Protein AF-A0A1R1Z1G0-F1 (afdb_monomer)

Foldseek 3Di:
DVVVVVVVVVVVVVVVVVVVVVVVVVVVVVVVVVVVVVVCVVVVVVVVVVVLVVQLVVCCVPPHNVVSNVVSVVVVVVVVVVVVVVVVCVVVVPPD

pLDDT: mean 82.2, std 12.24, range [44.31, 96.38]

Structure (mmCIF, N/CA/C/O backbone):
data_AF-A0A1R1Z1G0-F1
#
_entry.id   AF-A0A1R1Z1G0-F1
#
loop_
_atom_site.group_PDB
_atom_site.id
_atom_site.type_symbol
_atom_site.label_atom_id
_atom_site.label_alt_id
_atom_site.label_comp_id
_atom_site.label_asym_id
_atom_site.label_entity_id
_atom_site.label_seq_id
_atom_site.pdbx_PDB_ins_code
_atom_site.Cartn_x
_atom_site.Cartn_y
_atom_site.Cartn_z
_atom_site.occupancy
_atom_site.B_iso_or_equiv
_atom_site.auth_seq_id
_atom_site.auth_comp_id
_atom_site.auth_asym_id
_atom_site.auth_atom_id
_atom_site.pdbx_PDB_model_num
ATOM 1 N N . MET A 1 1 ? -43.412 7.642 50.602 1.00 55.06 1 MET A N 1
ATOM 2 C CA . MET A 1 1 ? -42.793 8.620 49.681 1.00 55.06 1 MET A CA 1
ATOM 3 C C . MET A 1 1 ? -41.325 8.306 49.363 1.00 55.06 1 MET A C 1
ATOM 5 O O . MET A 1 1 ? -40.960 8.505 48.217 1.00 55.06 1 MET A O 1
ATOM 9 N N . SER A 1 2 ? -40.486 7.789 50.284 1.00 62.41 2 SER A N 1
ATOM 10 C CA . SER A 1 2 ? -39.060 7.526 49.963 1.00 62.41 2 SER A CA 1
ATOM 11 C C . SER A 1 2 ? -38.815 6.325 49.031 1.00 62.41 2 SER A C 1
ATOM 13 O O . SER A 1 2 ? -37.917 6.397 48.206 1.00 62.41 2 SER A O 1
ATOM 15 N N . GLN A 1 3 ? -39.666 5.289 49.057 1.00 62.19 3 GLN A N 1
ATOM 16 C CA . GLN A 1 3 ? -39.510 4.103 48.190 1.00 62.19 3 GLN A CA 1
ATOM 17 C C . GLN A 1 3 ? -39.550 4.414 46.681 1.00 62.19 3 GLN A C 1
ATOM 19 O O . GLN A 1 3 ? -38.812 3.813 45.917 1.00 62.19 3 GLN A O 1
ATOM 24 N N . LEU A 1 4 ? -40.338 5.406 46.248 1.00 61.41 4 LEU A N 1
ATOM 25 C CA . LEU A 1 4 ? -40.416 5.817 44.836 1.00 61.41 4 LEU A CA 1
ATOM 26 C C . LEU A 1 4 ? -39.138 6.528 44.355 1.00 61.41 4 LEU A C 1
ATOM 28 O O . LEU A 1 4 ? -38.795 6.470 43.176 1.00 61.41 4 LEU A O 1
ATOM 32 N N . VAL A 1 5 ? -38.439 7.213 45.265 1.00 64.75 5 VAL A N 1
ATOM 33 C CA . VAL A 1 5 ? -37.174 7.905 44.973 1.00 64.75 5 VAL A CA 1
ATOM 34 C C . VAL A 1 5 ? -36.021 6.901 44.919 1.00 64.75 5 VAL A C 1
ATOM 36 O O . VAL A 1 5 ? -35.162 7.004 44.044 1.00 64.75 5 VAL A O 1
ATOM 39 N N . ASP A 1 6 ? -36.037 5.902 45.803 1.00 67.56 6 ASP A N 1
ATOM 40 C CA . ASP A 1 6 ? -35.054 4.816 45.819 1.00 67.56 6 ASP A CA 1
ATOM 41 C C . ASP A 1 6 ? -35.191 3.903 44.585 1.00 67.56 6 ASP A C 1
ATOM 43 O O . ASP A 1 6 ? -34.188 3.608 43.927 1.00 67.56 6 ASP A O 1
ATOM 47 N N . ASP A 1 7 ? -36.421 3.554 44.191 1.00 67.19 7 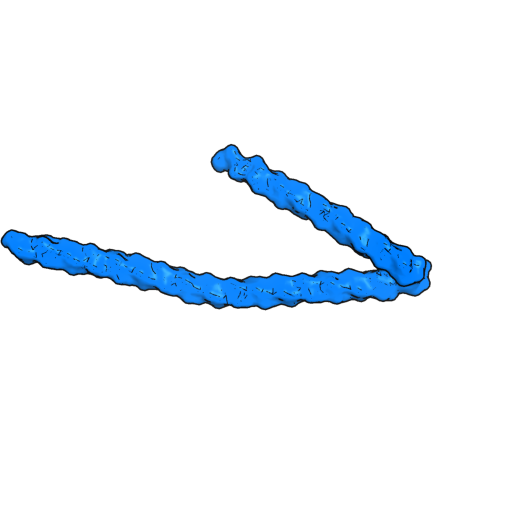ASP A N 1
ATOM 48 C CA . ASP A 1 7 ? -36.685 2.766 42.978 1.00 67.19 7 ASP A CA 1
ATOM 49 C C . ASP A 1 7 ? -36.290 3.520 41.701 1.00 67.19 7 ASP A C 1
ATOM 51 O O . ASP A 1 7 ? -35.659 2.947 40.810 1.00 67.19 7 ASP A O 1
ATOM 55 N N . GLY A 1 8 ? -36.572 4.827 41.619 1.00 69.25 8 GLY A N 1
ATOM 56 C CA . GLY A 1 8 ? -36.148 5.658 40.487 1.00 69.25 8 GLY A CA 1
ATOM 57 C C . GLY A 1 8 ? -34.624 5.739 40.346 1.00 69.25 8 GLY A C 1
ATOM 58 O O . GLY A 1 8 ? -34.088 5.694 39.238 1.00 69.25 8 GLY A O 1
ATOM 59 N N . ARG A 1 9 ? -33.897 5.789 41.467 1.00 72.44 9 ARG A N 1
ATOM 60 C CA . ARG A 1 9 ? -32.427 5.802 41.480 1.00 72.44 9 ARG A CA 1
ATOM 61 C C . ARG A 1 9 ? -31.839 4.451 41.065 1.00 72.44 9 ARG A C 1
ATOM 63 O O . ARG A 1 9 ? -30.848 4.413 40.331 1.00 72.44 9 ARG A O 1
ATOM 70 N N . SER A 1 10 ? -32.464 3.356 41.492 1.00 72.38 10 SER A N 1
ATOM 71 C CA . SER A 1 10 ? -32.110 1.992 41.087 1.00 72.38 10 SER A CA 1
ATOM 72 C C . SER A 1 10 ? -32.319 1.775 39.583 1.00 72.38 10 SER A C 1
ATOM 74 O O . SER A 1 10 ? -31.425 1.285 38.892 1.00 72.38 10 SER A O 1
ATOM 76 N N . PHE A 1 11 ? -33.446 2.253 39.048 1.00 76.44 11 PHE A N 1
ATOM 77 C CA . PHE A 1 11 ? -33.778 2.170 37.625 1.00 76.44 11 PHE A CA 1
ATOM 78 C C . PHE A 1 11 ? -32.774 2.927 36.744 1.00 76.44 11 PHE A C 1
ATOM 80 O O . PHE A 1 11 ? -32.248 2.376 35.780 1.00 76.44 11 PHE A O 1
ATOM 87 N N . ILE A 1 12 ? -32.419 4.160 37.125 1.00 75.62 12 ILE A N 1
ATOM 88 C CA . ILE A 1 12 ? -31.412 4.957 36.402 1.00 75.62 12 ILE A CA 1
ATOM 89 C C . ILE A 1 12 ? -30.049 4.251 36.397 1.00 75.62 12 ILE A C 1
ATOM 91 O O . ILE A 1 12 ? -29.354 4.247 35.382 1.00 75.62 12 ILE A O 1
ATOM 95 N N . THR A 1 13 ? -29.666 3.636 37.516 1.00 78.94 13 THR A N 1
ATOM 96 C CA . THR A 1 13 ? -28.387 2.920 37.620 1.00 78.94 13 THR A CA 1
ATOM 97 C C . THR A 1 13 ? -28.369 1.687 36.708 1.00 78.94 13 THR A C 1
ATOM 99 O O . THR A 1 13 ? -27.387 1.466 36.001 1.00 78.94 13 THR A O 1
ATOM 102 N N . ALA A 1 14 ? -29.477 0.944 36.638 1.00 81.25 14 ALA A N 1
ATOM 103 C CA . ALA A 1 14 ? -29.623 -0.198 35.738 1.00 81.25 14 ALA A CA 1
ATOM 104 C C . ALA A 1 14 ? -29.552 0.204 34.254 1.00 81.25 14 ALA A C 1
ATOM 106 O O . ALA A 1 14 ? -28.895 -0.475 33.466 1.00 81.25 14 ALA A O 1
ATOM 107 N N . GLU A 1 15 ? -30.167 1.324 33.865 1.00 77.81 15 GLU A N 1
ATOM 108 C CA . GLU A 1 15 ? -30.111 1.843 32.492 1.00 77.81 15 GLU A CA 1
ATOM 109 C C . GLU A 1 15 ? -28.675 2.230 32.091 1.00 77.81 15 GLU A C 1
ATOM 111 O O . GLU A 1 15 ? -28.225 1.937 30.979 1.00 77.81 15 GLU A O 1
ATOM 116 N N . ILE A 1 16 ? -27.931 2.851 33.017 1.00 80.44 16 ILE A N 1
ATOM 117 C CA . ILE A 1 16 ? -26.521 3.222 32.831 1.00 80.44 16 ILE A CA 1
ATOM 118 C C . ILE A 1 16 ? -25.653 1.973 32.666 1.00 80.44 16 ILE A C 1
ATOM 120 O O . ILE A 1 16 ? -24.826 1.921 31.752 1.00 80.44 16 ILE A O 1
ATOM 124 N N . ASP A 1 17 ? -25.847 0.954 33.503 1.00 81.44 17 ASP A N 1
ATOM 125 C CA . ASP A 1 17 ? -25.104 -0.304 33.406 1.00 81.44 17 ASP A CA 1
ATOM 126 C C . ASP A 1 17 ? -25.432 -1.066 32.115 1.00 81.44 17 ASP A C 1
ATOM 128 O O . ASP A 1 17 ? -24.533 -1.603 31.463 1.00 81.44 17 ASP A O 1
ATOM 132 N N . LEU A 1 18 ? -26.691 -1.042 31.671 1.00 78.44 18 LEU A N 1
ATOM 133 C CA . LEU A 1 18 ? -27.119 -1.630 30.400 1.00 78.44 18 LEU A CA 1
ATOM 134 C C . LEU A 1 18 ? -26.506 -0.875 29.206 1.00 78.44 18 LEU A C 1
ATOM 136 O O . LEU A 1 18 ? -25.982 -1.493 28.273 1.00 78.44 18 LEU A O 1
ATOM 140 N N . ALA A 1 19 ? -26.500 0.461 29.239 1.00 76.44 19 ALA A N 1
ATOM 141 C CA . ALA A 1 19 ? -25.851 1.292 28.225 1.00 76.44 19 ALA A CA 1
ATOM 142 C C . ALA A 1 19 ? -24.336 1.040 28.168 1.00 76.44 19 ALA A C 1
ATOM 144 O O . ALA A 1 19 ? -23.768 0.893 27.082 1.00 76.44 19 ALA A O 1
ATOM 145 N N . LYS A 1 20 ? -23.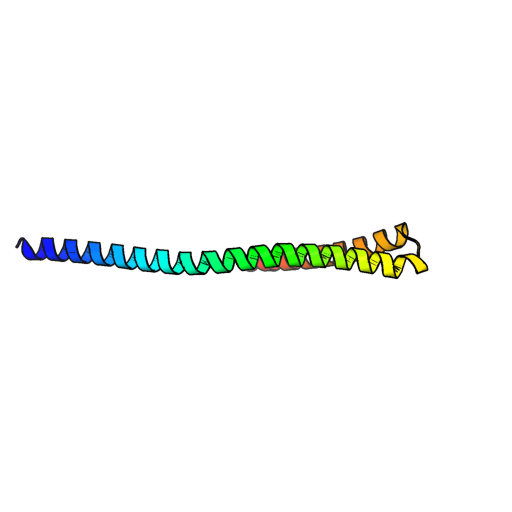689 0.912 29.331 1.00 78.25 20 LYS A N 1
ATOM 146 C CA . LYS A 1 20 ? -22.267 0.586 29.458 1.00 78.25 20 LYS A CA 1
ATOM 147 C C . LYS A 1 20 ? -21.958 -0.806 28.910 1.00 78.25 20 LYS A C 1
ATOM 149 O O . LYS A 1 20 ? -21.035 -0.944 28.114 1.00 78.25 20 LYS A O 1
ATOM 154 N N . ALA A 1 21 ? -22.767 -1.812 29.239 1.00 75.56 21 ALA A N 1
ATOM 155 C CA . ALA A 1 21 ? -22.629 -3.165 28.707 1.00 75.56 21 ALA A CA 1
ATOM 156 C C . ALA A 1 21 ? -22.782 -3.202 27.176 1.00 75.56 21 ALA A C 1
ATOM 158 O O . ALA A 1 21 ? -21.957 -3.802 26.488 1.00 75.56 21 ALA A O 1
ATOM 159 N N . ARG A 1 22 ? -23.776 -2.495 26.616 1.00 74.25 22 ARG A N 1
ATOM 160 C CA . ARG A 1 22 ? -23.945 -2.368 25.155 1.00 74.25 22 ARG A CA 1
ATOM 161 C C . ARG A 1 22 ? -22.773 -1.648 24.489 1.00 74.25 22 ARG A C 1
ATOM 163 O O . ARG A 1 22 ? -22.388 -2.016 23.378 1.00 74.25 22 ARG A O 1
ATOM 170 N N . ALA A 1 23 ? -22.214 -0.628 25.139 1.00 70.88 23 ALA A N 1
ATOM 171 C CA . ALA A 1 23 ? -21.026 0.061 24.649 1.00 70.88 23 ALA A CA 1
ATOM 172 C C . ALA A 1 23 ? -19.806 -0.876 24.643 1.00 70.88 23 ALA A C 1
ATOM 174 O O . ALA A 1 23 ? -19.127 -0.989 23.623 1.00 70.88 23 ALA A O 1
ATOM 175 N N . THR A 1 24 ? -19.564 -1.607 25.733 1.00 70.56 24 THR A N 1
ATOM 176 C CA . THR A 1 24 ? -18.452 -2.561 25.854 1.00 70.56 24 THR A CA 1
ATOM 177 C C . THR A 1 24 ? -18.567 -3.730 24.872 1.00 70.56 24 THR A C 1
ATOM 179 O O . THR A 1 24 ? -17.569 -4.083 24.242 1.00 70.56 24 THR A O 1
ATOM 182 N N . ASP A 1 25 ? -19.765 -4.282 24.664 1.00 68.56 25 ASP A N 1
ATOM 183 C CA . ASP A 1 25 ? -19.992 -5.365 23.697 1.00 68.56 25 ASP A CA 1
ATOM 184 C C . ASP A 1 25 ? -19.718 -4.923 22.249 1.00 68.56 25 ASP A C 1
ATOM 186 O O . ASP A 1 25 ? -19.075 -5.630 21.465 1.00 68.56 25 ASP A O 1
ATOM 190 N N . LYS A 1 26 ? -20.124 -3.695 21.894 1.00 62.88 26 LYS A N 1
ATOM 191 C CA . LYS A 1 26 ? -19.759 -3.097 20.603 1.00 62.88 26 LYS A CA 1
ATOM 192 C C . LYS A 1 26 ? -18.241 -2.963 20.477 1.00 62.88 26 LYS A C 1
ATOM 194 O O . LYS A 1 26 ? -17.684 -3.417 19.479 1.00 62.88 26 LYS A O 1
ATOM 199 N N . ILE A 1 27 ? -17.564 -2.405 21.482 1.00 62.72 27 ILE A N 1
ATOM 200 C CA . ILE A 1 27 ? -16.104 -2.191 21.473 1.00 62.72 27 ILE A CA 1
ATOM 201 C C . ILE A 1 27 ? -15.335 -3.512 21.293 1.00 62.72 27 ILE A C 1
ATOM 203 O O . ILE A 1 27 ? -14.366 -3.556 20.532 1.00 62.72 27 ILE A O 1
ATOM 207 N N . GLY A 1 28 ? -15.782 -4.599 21.931 1.00 64.62 28 GLY A N 1
ATOM 208 C CA . GLY A 1 28 ? -15.169 -5.924 21.790 1.00 64.62 28 GLY A CA 1
ATOM 209 C C . GLY A 1 28 ? -15.162 -6.431 20.343 1.00 64.62 28 GLY A C 1
ATOM 210 O O . GLY A 1 28 ? -14.126 -6.884 19.848 1.00 64.62 28 GLY A O 1
ATOM 211 N N . ARG A 1 29 ? -16.281 -6.272 19.622 1.00 64.06 29 ARG A N 1
ATOM 212 C CA . ARG A 1 29 ? -16.363 -6.603 18.188 1.00 64.06 29 ARG A CA 1
ATOM 213 C C . ARG A 1 29 ? -15.514 -5.680 17.320 1.00 64.06 29 ARG A C 1
ATOM 215 O O . ARG A 1 29 ? -14.822 -6.171 16.429 1.00 64.06 29 ARG A O 1
ATOM 222 N N . PHE A 1 30 ? -15.507 -4.375 17.596 1.00 66.38 30 PHE A N 1
ATOM 223 C CA . PHE A 1 30 ? -14.682 -3.421 16.845 1.00 66.38 30 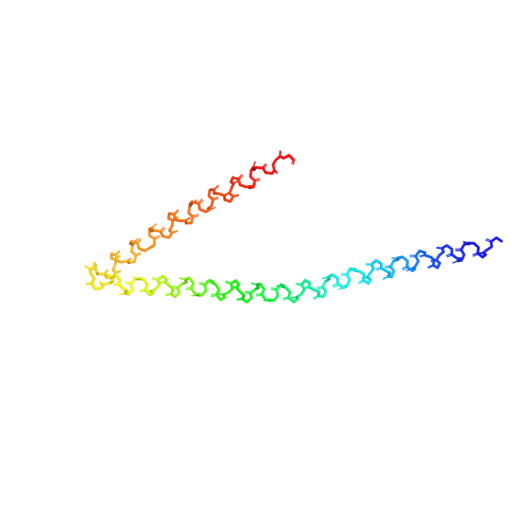PHE A CA 1
ATOM 224 C C . PHE A 1 30 ? -13.184 -3.709 16.976 1.00 66.38 30 PHE A C 1
ATOM 226 O O . PHE A 1 30 ? -12.456 -3.541 16.002 1.00 66.38 30 PHE A O 1
ATOM 233 N N . ARG A 1 31 ? -12.716 -4.197 18.132 1.00 70.75 31 ARG A N 1
ATOM 234 C CA . ARG A 1 31 ? -11.298 -4.528 18.336 1.00 70.75 31 ARG A CA 1
ATOM 235 C C . ARG A 1 31 ? -10.817 -5.638 17.403 1.00 70.75 31 ARG A C 1
ATOM 237 O O . ARG A 1 31 ? -9.759 -5.501 16.798 1.00 70.75 31 ARG A O 1
ATOM 244 N N . SER A 1 32 ? -11.589 -6.717 17.274 1.00 74.62 32 SER A N 1
ATOM 245 C CA . SER A 1 32 ? -11.252 -7.822 16.367 1.00 74.62 32 SER A CA 1
ATOM 246 C C . SER A 1 32 ? -11.263 -7.354 14.909 1.00 74.62 32 SER A C 1
ATOM 248 O O . SER A 1 32 ? -10.283 -7.535 14.189 1.00 74.62 32 SER A O 1
ATOM 250 N N . VAL A 1 33 ? -12.323 -6.644 14.502 1.00 78.88 33 VAL A N 1
ATOM 251 C CA . VAL A 1 33 ? -12.450 -6.095 13.144 1.00 78.88 33 VAL A CA 1
ATOM 252 C C . VAL A 1 33 ? -11.293 -5.150 12.812 1.00 78.88 33 VAL A C 1
ATOM 254 O O . VAL A 1 33 ? -10.724 -5.255 11.732 1.00 78.88 33 VAL A O 1
ATOM 257 N N . ALA A 1 34 ? -10.888 -4.280 13.740 1.00 83.62 34 ALA A N 1
ATOM 258 C CA . ALA A 1 34 ? -9.778 -3.354 13.534 1.00 83.62 34 ALA A CA 1
ATOM 259 C C . ALA A 1 34 ? -8.433 -4.072 13.341 1.00 83.62 34 ALA A C 1
ATOM 261 O O . ALA A 1 34 ? -7.652 -3.675 12.479 1.00 83.62 34 ALA A O 1
ATOM 262 N N . ILE A 1 35 ? -8.168 -5.145 14.097 1.00 86.50 35 ILE A N 1
ATOM 263 C CA . ILE A 1 35 ? -6.935 -5.935 13.953 1.00 86.50 35 ILE A CA 1
ATOM 264 C C . ILE A 1 35 ? -6.910 -6.641 12.596 1.00 86.50 35 ILE A C 1
ATOM 266 O O . ILE A 1 35 ? -5.938 -6.503 11.855 1.00 86.50 35 ILE A O 1
ATOM 270 N N . PHE A 1 36 ? -7.981 -7.358 12.242 1.00 85.75 36 PHE A N 1
A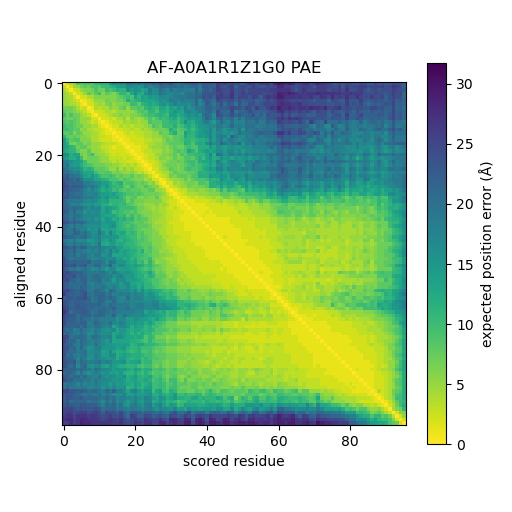TOM 271 C CA . PHE A 1 36 ? -8.059 -8.049 10.953 1.00 85.75 36 PHE A CA 1
ATOM 272 C C . PHE A 1 36 ? -7.992 -7.072 9.777 1.00 85.75 36 PHE A C 1
ATOM 274 O O . PHE A 1 36 ? -7.294 -7.343 8.802 1.00 85.75 36 PHE A O 1
ATOM 281 N N . PHE A 1 37 ? -8.650 -5.916 9.881 1.00 90.62 37 PHE A N 1
ATOM 282 C CA . PHE A 1 37 ? -8.589 -4.876 8.859 1.00 90.62 37 PHE A CA 1
ATOM 283 C C . PHE A 1 37 ? -7.188 -4.268 8.740 1.00 90.62 37 PHE A C 1
ATOM 285 O O . PHE A 1 37 ? -6.702 -4.069 7.631 1.00 90.62 37 PHE A O 1
ATOM 292 N N . GLY A 1 38 ? -6.501 -4.035 9.863 1.00 92.00 38 GLY A N 1
ATOM 293 C CA . GLY A 1 38 ? -5.111 -3.581 9.865 1.00 92.00 38 GLY A CA 1
ATOM 294 C C . GLY A 1 38 ? -4.176 -4.577 9.174 1.00 92.00 38 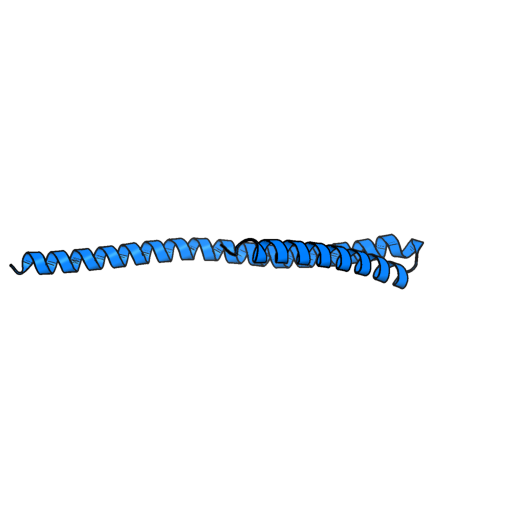GLY A C 1
ATOM 295 O O . GLY A 1 38 ? -3.404 -4.190 8.300 1.00 92.00 38 GLY A O 1
ATOM 296 N N . ILE A 1 39 ? -4.293 -5.868 9.500 1.00 93.94 39 ILE A N 1
ATOM 297 C CA . ILE A 1 39 ? -3.513 -6.936 8.853 1.00 93.94 39 ILE A CA 1
ATOM 298 C C . ILE A 1 39 ? -3.819 -6.992 7.351 1.00 93.94 39 ILE A C 1
ATOM 300 O O . ILE A 1 39 ? -2.895 -7.028 6.541 1.00 93.94 39 ILE A O 1
ATOM 304 N N . ALA A 1 40 ? -5.097 -6.956 6.968 1.00 91.88 40 ALA A N 1
ATOM 305 C CA . ALA A 1 40 ? -5.511 -6.976 5.568 1.00 91.88 40 ALA A CA 1
ATOM 306 C C . ALA A 1 40 ? -4.988 -5.758 4.791 1.00 91.88 40 ALA A C 1
ATOM 308 O O . ALA A 1 40 ? -4.540 -5.912 3.658 1.00 91.88 40 ALA A O 1
ATOM 309 N N . ALA A 1 41 ? -4.991 -4.566 5.394 1.00 93.12 41 ALA A N 1
ATOM 310 C CA . ALA A 1 41 ? -4.458 -3.355 4.777 1.00 93.12 41 ALA A CA 1
ATOM 311 C C . ALA A 1 41 ? -2.946 -3.458 4.533 1.00 93.12 41 ALA A C 1
ATOM 313 O O . ALA A 1 41 ? -2.480 -3.153 3.435 1.00 93.12 41 ALA A O 1
ATOM 314 N N . VAL A 1 42 ? -2.186 -3.938 5.523 1.00 96.38 42 VAL A N 1
ATOM 315 C CA . VAL A 1 42 ? -0.735 -4.140 5.386 1.00 96.38 42 VAL A CA 1
ATOM 316 C C . VAL A 1 42 ? -0.436 -5.195 4.323 1.00 96.38 42 VAL A C 1
ATOM 318 O O . VAL A 1 42 ? 0.336 -4.925 3.407 1.00 96.38 42 VAL A O 1
ATOM 321 N N . LEU A 1 43 ? -1.079 -6.365 4.390 1.00 94.06 43 LEU A N 1
ATOM 322 C CA . LEU A 1 43 ? -0.876 -7.438 3.413 1.00 94.06 43 LEU A CA 1
ATOM 323 C C . LEU A 1 43 ? -1.304 -7.025 2.003 1.00 94.06 43 LEU A C 1
ATOM 325 O O . LEU A 1 43 ? -0.605 -7.335 1.044 1.00 94.06 43 LEU A O 1
ATOM 329 N N . GLY A 1 44 ? -2.416 -6.302 1.871 1.00 93.12 44 GLY A N 1
ATOM 330 C CA . GLY A 1 44 ? -2.884 -5.769 0.595 1.00 93.12 44 GLY A CA 1
ATOM 331 C C . GLY A 1 44 ? -1.892 -4.776 -0.008 1.00 93.12 44 GLY A C 1
ATOM 332 O O . GLY A 1 44 ? -1.573 -4.873 -1.192 1.00 93.12 44 GLY A O 1
ATOM 333 N N . LEU A 1 45 ? -1.338 -3.873 0.809 1.00 92.31 45 LEU A N 1
ATOM 334 C CA . LEU A 1 45 ? -0.295 -2.945 0.372 1.00 92.31 45 LEU A CA 1
ATOM 335 C C . LEU A 1 45 ? 0.985 -3.686 -0.038 1.00 92.31 45 LEU A C 1
ATOM 337 O O . LEU A 1 45 ? 1.541 -3.409 -1.100 1.00 92.31 45 LEU A O 1
ATOM 341 N N . SER A 1 46 ? 1.436 -4.657 0.760 1.00 92.50 46 SER A N 1
ATOM 342 C CA . SER A 1 46 ? 2.601 -5.484 0.431 1.00 92.50 46 SER A CA 1
ATOM 343 C C . SER A 1 46 ? 2.401 -6.273 -0.865 1.00 92.50 46 SER A C 1
ATOM 345 O O . SER A 1 46 ? 3.301 -6.307 -1.703 1.00 92.50 46 SER A O 1
ATOM 347 N N . ALA A 1 47 ? 1.220 -6.863 -1.062 1.00 93.81 47 ALA A N 1
ATOM 348 C CA . ALA A 1 47 ? 0.871 -7.591 -2.276 1.00 93.81 47 ALA A CA 1
ATOM 349 C C . ALA A 1 47 ? 0.841 -6.671 -3.503 1.00 93.81 47 ALA A C 1
ATOM 351 O O . ALA A 1 47 ? 1.357 -7.053 -4.550 1.00 93.81 47 ALA A O 1
ATOM 352 N N . LEU A 1 48 ? 0.310 -5.449 -3.373 1.00 93.06 48 LEU A N 1
ATOM 353 C CA . LEU A 1 48 ? 0.361 -4.452 -4.443 1.00 93.06 48 LEU A CA 1
ATOM 354 C C . LEU A 1 48 ? 1.801 -4.124 -4.834 1.00 93.06 48 LEU A C 1
ATOM 356 O O . LEU A 1 48 ? 2.131 -4.180 -6.014 1.00 93.06 48 LEU A O 1
ATOM 360 N N . ILE A 1 49 ? 2.676 -3.839 -3.867 1.00 93.31 49 ILE A N 1
ATOM 361 C CA . ILE A 1 49 ? 4.089 -3.545 -4.148 1.00 93.31 49 ILE A CA 1
ATOM 362 C C . ILE A 1 49 ? 4.753 -4.735 -4.857 1.00 93.31 49 ILE A C 1
ATOM 364 O O . ILE A 1 49 ? 5.401 -4.549 -5.887 1.00 93.31 49 ILE A O 1
ATOM 368 N N . ALA A 1 50 ? 4.555 -5.957 -4.355 1.00 93.25 50 ALA A N 1
ATOM 369 C CA . ALA A 1 50 ? 5.104 -7.168 -4.965 1.00 93.25 50 ALA A CA 1
ATOM 370 C C . ALA A 1 50 ? 4.584 -7.394 -6.397 1.00 93.25 50 ALA A C 1
ATOM 372 O O . ALA A 1 50 ? 5.359 -7.768 -7.277 1.00 93.25 50 ALA A O 1
ATOM 373 N N . LEU A 1 51 ? 3.302 -7.116 -6.654 1.00 92.44 51 LEU A N 1
ATOM 374 C CA . LEU A 1 51 ? 2.696 -7.193 -7.985 1.00 92.44 51 LEU A CA 1
ATOM 375 C C . LEU A 1 51 ? 3.336 -6.190 -8.955 1.00 92.44 51 LEU A C 1
ATOM 377 O O . LEU A 1 51 ? 3.657 -6.554 -10.085 1.00 92.44 51 LEU A O 1
ATOM 381 N N . LEU A 1 52 ? 3.566 -4.948 -8.515 1.00 92.94 52 LEU A N 1
ATOM 382 C CA . LEU A 1 52 ? 4.236 -3.931 -9.331 1.00 92.94 52 LEU A CA 1
ATOM 383 C C . LEU A 1 52 ? 5.670 -4.336 -9.667 1.00 92.94 52 LEU A C 1
ATOM 385 O O . LEU A 1 52 ? 6.078 -4.228 -10.821 1.00 92.94 52 LEU A O 1
ATOM 389 N N . VAL A 1 53 ? 6.413 -4.851 -8.685 1.00 92.00 53 VAL A N 1
ATOM 390 C CA . VAL A 1 53 ? 7.763 -5.382 -8.911 1.00 92.00 53 VAL A CA 1
ATOM 391 C C . VAL A 1 53 ? 7.716 -6.531 -9.919 1.00 92.00 53 VAL A C 1
ATOM 393 O O . VAL A 1 53 ? 8.434 -6.488 -10.914 1.00 92.00 53 VAL A O 1
ATOM 396 N N . GLY A 1 54 ? 6.829 -7.512 -9.735 1.00 91.81 54 GLY A N 1
ATOM 397 C CA . GLY A 1 54 ? 6.661 -8.626 -10.673 1.00 91.81 54 GLY A CA 1
ATOM 398 C C . GLY A 1 54 ? 6.347 -8.168 -12.101 1.00 91.81 54 GLY A C 1
ATOM 399 O O . GLY A 1 54 ? 6.939 -8.677 -13.052 1.00 91.81 54 GLY A O 1
ATOM 400 N N . LEU A 1 55 ? 5.486 -7.158 -12.258 1.00 89.69 55 LEU A N 1
ATOM 401 C CA . LEU A 1 55 ? 5.146 -6.583 -13.561 1.00 89.69 55 LEU A CA 1
ATOM 402 C C . LEU A 1 55 ? 6.349 -5.896 -14.221 1.00 89.69 55 LEU A C 1
ATOM 404 O O . LEU A 1 55 ? 6.576 -6.073 -15.417 1.00 89.69 55 LEU A O 1
ATOM 408 N N . ILE A 1 56 ? 7.152 -5.162 -13.445 1.00 92.56 56 ILE A N 1
ATOM 409 C CA . ILE A 1 56 ? 8.394 -4.550 -13.933 1.00 92.56 56 ILE A CA 1
ATOM 410 C C . ILE A 1 56 ? 9.355 -5.636 -14.424 1.00 92.56 56 ILE A C 1
ATOM 412 O O . ILE A 1 56 ? 9.872 -5.530 -15.536 1.00 92.56 56 ILE A O 1
ATOM 416 N N . PHE A 1 57 ? 9.567 -6.698 -13.642 1.00 92.94 57 PHE A N 1
ATOM 417 C CA . PHE A 1 57 ? 10.433 -7.813 -14.035 1.00 92.94 57 PHE A CA 1
ATOM 418 C C . PHE A 1 57 ? 9.926 -8.529 -15.292 1.00 92.94 57 PHE A C 1
ATOM 420 O O . PHE A 1 57 ? 10.734 -8.876 -16.148 1.00 92.94 57 PHE A O 1
ATOM 427 N N . ALA A 1 58 ? 8.611 -8.697 -15.446 1.00 90.44 58 ALA A N 1
ATOM 428 C CA . ALA A 1 58 ? 8.020 -9.303 -16.638 1.00 90.44 58 ALA A CA 1
ATOM 429 C C . ALA A 1 58 ? 8.221 -8.451 -17.906 1.00 90.44 58 ALA A C 1
ATOM 431 O O . ALA A 1 58 ? 8.421 -8.999 -18.988 1.00 90.44 58 ALA A O 1
ATOM 432 N N . LEU A 1 59 ? 8.200 -7.118 -17.783 1.00 86.00 59 LEU A N 1
ATOM 433 C CA . LEU A 1 59 ? 8.389 -6.191 -18.909 1.00 86.00 59 LEU A CA 1
ATOM 434 C C . LEU A 1 59 ? 9.860 -5.869 -19.203 1.00 86.00 59 LEU A C 1
ATOM 436 O O . LEU A 1 59 ? 10.199 -5.485 -20.323 1.00 86.00 59 LEU A O 1
ATOM 440 N N . THR A 1 60 ? 10.740 -6.030 -18.213 1.00 91.12 60 THR A N 1
ATOM 441 C CA . THR A 1 60 ? 12.167 -5.688 -18.313 1.00 91.12 60 THR A CA 1
ATOM 442 C C . THR A 1 60 ? 12.868 -6.327 -19.524 1.00 91.12 60 THR A C 1
ATOM 444 O O . THR A 1 60 ? 13.600 -5.602 -20.197 1.00 91.12 60 THR A O 1
ATOM 447 N N . PRO A 1 61 ? 12.643 -7.611 -19.882 1.00 90.50 61 PRO A N 1
ATOM 448 C CA . PRO A 1 61 ? 13.278 -8.225 -21.052 1.00 90.50 61 PRO A CA 1
ATOM 449 C C . PRO A 1 61 ? 12.910 -7.571 -22.390 1.00 90.50 61 PRO A C 1
ATOM 451 O O . PRO A 1 61 ? 13.680 -7.672 -23.338 1.00 90.50 61 PRO A O 1
ATOM 454 N N . ALA A 1 62 ? 11.746 -6.920 -22.483 1.00 90.69 62 ALA A N 1
ATOM 455 C CA . ALA A 1 62 ? 11.244 -6.359 -23.736 1.00 90.69 62 ALA A CA 1
ATOM 456 C C . ALA A 1 62 ? 11.682 -4.906 -23.962 1.00 90.69 62 ALA A C 1
ATOM 458 O O . ALA A 1 62 ? 12.004 -4.526 -25.085 1.00 90.69 62 ALA A O 1
ATOM 459 N N . VAL A 1 63 ? 11.674 -4.083 -22.910 1.00 90.50 63 VAL A N 1
ATOM 460 C CA . VAL A 1 63 ? 11.875 -2.622 -23.025 1.00 90.50 63 VAL A CA 1
ATOM 461 C C . VAL A 1 63 ? 13.034 -2.093 -22.178 1.00 90.50 63 VAL A C 1
ATOM 463 O O . VAL A 1 63 ? 13.360 -0.909 -22.231 1.00 90.50 63 VAL A O 1
ATOM 466 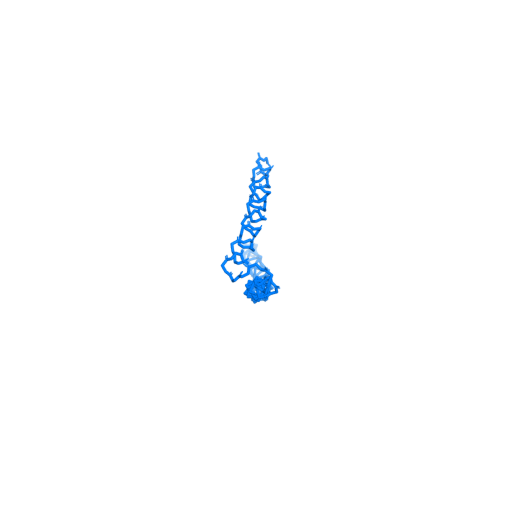N N . GLY A 1 64 ? 13.682 -2.961 -21.402 1.00 91.06 64 GLY A N 1
ATOM 467 C CA . GLY A 1 64 ? 14.701 -2.584 -20.433 1.00 91.06 64 GLY A CA 1
ATOM 468 C C . GLY A 1 64 ? 14.113 -2.104 -19.097 1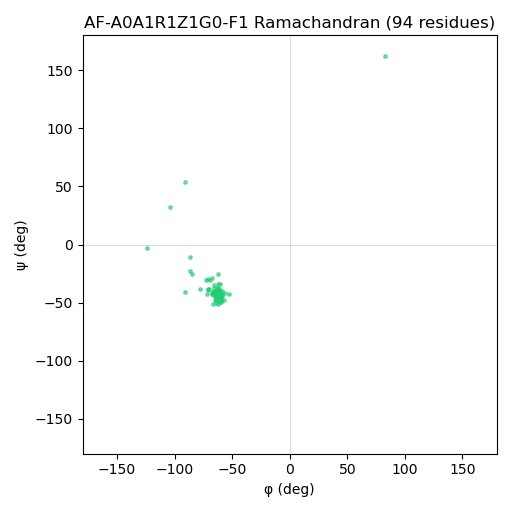.00 91.06 64 GLY A C 1
ATOM 469 O O . GLY A 1 64 ? 12.936 -1.740 -19.005 1.00 91.06 64 GLY A O 1
ATOM 470 N N . PRO A 1 65 ? 14.932 -2.087 -18.032 1.00 87.81 65 PRO A N 1
ATOM 471 C CA . PRO A 1 65 ? 14.456 -1.885 -16.664 1.00 87.81 65 PRO A CA 1
ATOM 472 C C . PRO A 1 65 ? 13.878 -0.483 -16.433 1.00 87.81 65 PRO A C 1
ATOM 474 O O . PRO A 1 65 ? 12.833 -0.347 -15.805 1.00 87.81 65 PRO A O 1
ATOM 477 N N . PHE A 1 66 ? 14.508 0.563 -16.979 1.00 88.56 66 PHE A N 1
ATOM 478 C CA . PHE A 1 66 ? 14.049 1.945 -16.795 1.00 88.56 66 PHE A CA 1
ATOM 479 C C . PHE A 1 66 ? 12.748 2.257 -17.541 1.00 88.56 66 PHE A C 1
ATOM 481 O O . PHE A 1 66 ? 11.898 2.973 -17.020 1.00 88.56 66 PHE A O 1
ATOM 488 N N . ALA A 1 67 ? 12.562 1.721 -18.750 1.00 88.38 67 ALA A N 1
ATOM 489 C CA . ALA A 1 67 ? 11.314 1.923 -19.482 1.00 88.38 67 ALA A CA 1
ATOM 490 C C . ALA A 1 67 ? 10.165 1.134 -18.836 1.00 88.38 67 ALA A C 1
ATOM 492 O O . ALA A 1 67 ? 9.059 1.655 -18.708 1.00 88.38 67 ALA A O 1
ATOM 493 N N . ALA A 1 68 ? 10.435 -0.089 -18.364 1.00 89.50 68 ALA A N 1
ATOM 494 C CA . ALA A 1 68 ? 9.454 -0.910 -17.662 1.00 89.50 68 ALA A CA 1
ATOM 495 C C . ALA A 1 68 ? 8.930 -0.222 -16.391 1.00 89.50 68 ALA A C 1
ATOM 497 O O . ALA A 1 68 ? 7.717 -0.156 -16.189 1.00 89.50 68 ALA A O 1
ATOM 498 N N . THR A 1 69 ? 9.815 0.341 -15.558 1.00 89.94 69 THR A N 1
ATOM 499 C CA . THR A 1 69 ? 9.401 1.065 -14.343 1.00 89.94 69 THR A CA 1
ATOM 500 C C . THR A 1 69 ? 8.547 2.284 -14.674 1.00 89.94 69 THR A C 1
ATOM 502 O O . THR A 1 69 ? 7.510 2.483 -14.045 1.00 89.94 69 THR A O 1
ATOM 505 N N . LEU A 1 70 ? 8.930 3.067 -15.686 1.00 92.06 70 LEU A N 1
ATOM 506 C CA . LEU A 1 70 ? 8.216 4.283 -16.077 1.00 92.06 70 LEU A CA 1
ATOM 507 C C . LEU A 1 70 ? 6.805 3.966 -16.599 1.00 92.06 70 LEU A C 1
ATOM 509 O O . LEU A 1 70 ? 5.842 4.615 -16.193 1.00 92.06 70 LEU A O 1
ATOM 513 N N . ILE A 1 71 ? 6.664 2.919 -17.420 1.00 91.88 71 ILE A N 1
ATOM 514 C CA . ILE A 1 71 ? 5.362 2.457 -17.925 1.00 91.88 71 ILE A CA 1
ATOM 515 C C . ILE A 1 71 ? 4.465 2.004 -16.769 1.00 91.88 71 ILE A C 1
ATOM 517 O O . ILE A 1 71 ? 3.330 2.467 -16.653 1.00 91.88 71 ILE A O 1
ATOM 521 N N . VAL A 1 72 ? 4.968 1.127 -15.896 1.00 92.81 72 VAL A N 1
ATOM 522 C CA . VAL A 1 72 ? 4.174 0.569 -14.791 1.00 92.81 72 VAL A CA 1
ATOM 523 C C . VAL A 1 72 ? 3.739 1.666 -13.821 1.00 92.81 72 VAL A C 1
ATOM 525 O O . VAL A 1 72 ? 2.557 1.758 -13.492 1.00 92.81 72 VAL A O 1
ATOM 528 N N . VAL A 1 73 ? 4.660 2.541 -13.408 1.00 91.94 73 VAL A N 1
ATOM 529 C CA . VAL A 1 73 ? 4.342 3.666 -12.515 1.00 91.94 73 VAL A CA 1
ATOM 530 C C . VAL A 1 73 ? 3.341 4.615 -13.172 1.00 91.94 73 VAL A C 1
ATOM 532 O O . VAL A 1 73 ? 2.374 5.012 -12.525 1.00 91.94 73 VAL A O 1
ATOM 535 N N . GLY A 1 74 ? 3.516 4.931 -14.459 1.00 93.00 74 GLY A N 1
ATOM 536 C CA . GLY A 1 74 ? 2.589 5.781 -15.206 1.00 93.00 74 GLY A CA 1
ATOM 537 C C . GLY A 1 74 ? 1.159 5.236 -15.205 1.00 93.00 74 GLY A C 1
ATOM 538 O O . GLY A 1 74 ? 0.222 5.963 -14.875 1.00 93.00 74 GLY A O 1
ATOM 539 N N . VAL A 1 75 ? 0.985 3.942 -15.489 1.00 93.12 75 VAL A N 1
ATOM 540 C CA . VAL A 1 75 ? -0.333 3.281 -15.463 1.00 93.12 75 VAL A CA 1
ATOM 541 C C . VAL A 1 75 ? -0.952 3.323 -14.063 1.00 93.12 75 VAL A C 1
ATOM 543 O O . VAL A 1 75 ? -2.126 3.667 -13.919 1.00 93.12 75 VAL A O 1
ATOM 546 N N . VAL A 1 76 ? -0.174 3.030 -13.018 1.00 93.50 76 VAL A N 1
ATOM 547 C CA . VAL A 1 76 ? -0.663 3.047 -11.628 1.00 93.50 76 VAL A CA 1
ATOM 548 C C . VAL A 1 76 ? -1.104 4.445 -11.203 1.00 93.50 76 VAL A C 1
ATOM 550 O O . VAL A 1 76 ? -2.156 4.583 -10.582 1.00 93.50 76 VAL A O 1
ATOM 553 N N . VAL A 1 77 ? -0.348 5.486 -11.559 1.00 93.69 77 VAL A N 1
ATOM 554 C CA . VAL A 1 77 ? -0.699 6.881 -11.249 1.00 93.69 77 VAL A CA 1
ATOM 555 C C . VAL A 1 77 ? -2.000 7.289 -11.937 1.00 93.69 77 VAL A C 1
ATOM 557 O O . VAL A 1 77 ? -2.842 7.929 -11.308 1.00 93.69 77 VAL A O 1
ATOM 560 N N . ILE A 1 78 ? -2.208 6.883 -13.192 1.00 95.44 78 ILE A N 1
ATOM 561 C CA . ILE A 1 78 ? -3.465 7.143 -13.909 1.00 95.44 78 ILE A CA 1
ATOM 562 C C . ILE A 1 78 ? -4.641 6.481 -13.179 1.00 95.44 78 ILE A C 1
ATOM 564 O O . ILE A 1 78 ? -5.644 7.142 -1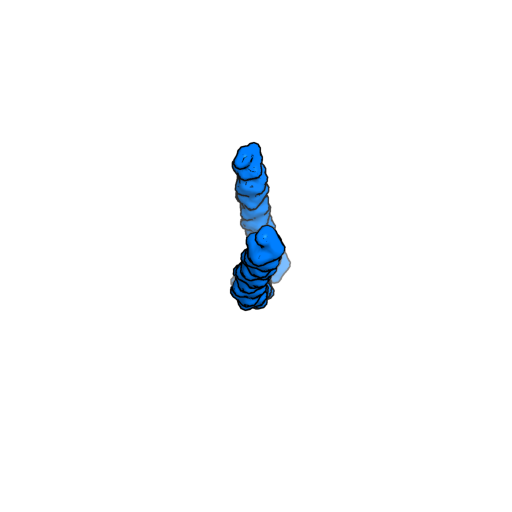2.905 1.00 95.44 78 ILE A O 1
ATOM 568 N N . ILE A 1 79 ? -4.509 5.204 -12.805 1.00 94.44 79 ILE A N 1
ATOM 569 C CA . ILE A 1 79 ? -5.549 4.475 -12.063 1.00 94.44 79 ILE A CA 1
ATOM 570 C C . ILE A 1 79 ? -5.825 5.149 -10.711 1.00 94.44 79 ILE A C 1
ATOM 572 O O . ILE A 1 79 ? -6.983 5.378 -10.362 1.00 94.44 79 ILE A O 1
ATOM 576 N N . ALA A 1 80 ? -4.778 5.517 -9.967 1.00 91.00 80 ALA A N 1
ATOM 577 C CA . ALA A 1 80 ? -4.904 6.211 -8.689 1.00 91.00 80 ALA A CA 1
ATOM 578 C C . ALA A 1 80 ? -5.609 7.569 -8.840 1.00 91.00 80 ALA A C 1
ATOM 580 O O . ALA A 1 80 ? -6.476 7.902 -8.033 1.00 91.00 80 ALA A O 1
ATOM 581 N N . GLY A 1 81 ? -5.301 8.325 -9.898 1.00 92.69 81 GLY A N 1
ATOM 582 C CA . GLY A 1 81 ? -5.978 9.578 -10.225 1.00 92.69 81 GLY A CA 1
ATOM 583 C C . GLY A 1 81 ? -7.472 9.385 -10.501 1.00 92.69 81 GLY A C 1
ATOM 584 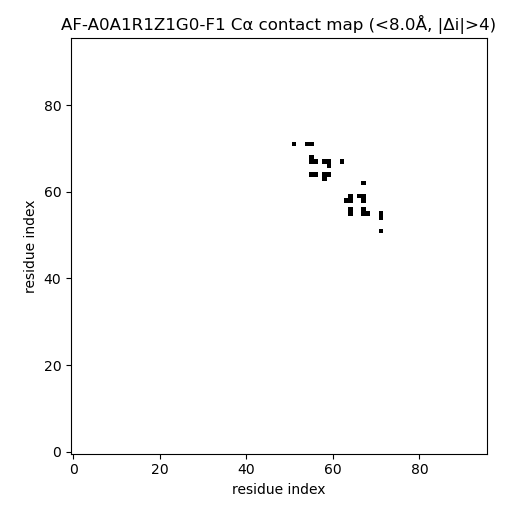O O . GLY A 1 81 ? -8.294 10.127 -9.963 1.00 92.69 81 GLY A O 1
ATOM 585 N N . ILE A 1 82 ? -7.844 8.355 -11.271 1.00 94.06 82 ILE A N 1
ATOM 586 C CA . ILE A 1 82 ? -9.253 8.010 -11.536 1.00 94.06 82 ILE A CA 1
ATOM 587 C C . ILE A 1 82 ? -9.979 7.659 -10.234 1.00 94.06 82 ILE A C 1
ATOM 589 O O . ILE A 1 82 ? -11.049 8.205 -9.956 1.00 94.06 82 ILE A O 1
ATOM 593 N N . LEU A 1 83 ? -9.382 6.802 -9.402 1.00 91.00 83 LEU A N 1
ATOM 594 C CA . LEU A 1 83 ? -9.951 6.422 -8.109 1.00 91.00 83 LEU A CA 1
ATOM 595 C C . LEU A 1 83 ? -10.104 7.628 -7.173 1.00 91.00 83 LEU A C 1
ATOM 597 O O . LEU A 1 83 ? -11.135 7.761 -6.517 1.00 91.00 83 LEU A O 1
ATOM 601 N N . ALA A 1 84 ? -9.128 8.538 -7.146 1.00 90.44 84 ALA A N 1
ATOM 602 C CA . ALA A 1 84 ? -9.199 9.764 -6.356 1.00 90.44 84 ALA A CA 1
ATOM 603 C C . ALA A 1 84 ? -10.337 10.686 -6.824 1.00 90.44 84 ALA A C 1
ATOM 605 O O . ALA A 1 84 ? -11.065 11.235 -5.995 1.00 90.44 84 ALA A O 1
ATOM 606 N N . MET A 1 85 ? -10.545 10.820 -8.139 1.00 93.06 85 MET A N 1
ATOM 607 C CA . MET A 1 85 ? -11.672 11.582 -8.691 1.00 93.06 85 MET A CA 1
ATOM 608 C C . MET A 1 85 ? -13.023 10.957 -8.326 1.00 93.06 85 MET A C 1
ATOM 610 O O . MET A 1 85 ? -13.943 11.679 -7.946 1.00 93.06 85 MET A O 1
ATOM 614 N N . MET A 1 86 ? -13.136 9.627 -8.385 1.00 92.69 86 MET A N 1
ATOM 615 C CA . MET A 1 86 ? -14.340 8.909 -7.954 1.00 92.69 86 MET A CA 1
ATOM 616 C C . MET A 1 86 ? -14.582 9.041 -6.447 1.00 92.69 86 MET A C 1
ATOM 618 O O . MET A 1 86 ? -15.714 9.226 -6.016 1.00 92.69 86 MET A O 1
ATOM 622 N N . GLY A 1 87 ? -13.534 8.979 -5.627 1.00 87.62 87 GLY A N 1
ATOM 623 C CA . GLY A 1 87 ? -13.643 9.200 -4.184 1.00 87.62 87 GLY A CA 1
ATOM 624 C C . GLY A 1 87 ? -14.123 10.615 -3.872 1.00 87.62 87 GLY A C 1
ATOM 625 O O . GLY A 1 87 ? -15.071 10.800 -3.111 1.00 87.62 87 GLY A O 1
ATOM 626 N N . LYS A 1 88 ? -13.541 11.617 -4.540 1.00 87.50 88 LYS A N 1
ATOM 627 C CA . LYS A 1 88 ? -13.979 13.011 -4.432 1.00 87.50 88 LYS A CA 1
ATOM 628 C C . LYS A 1 88 ? -15.447 13.180 -4.839 1.00 87.50 88 LYS A C 1
ATOM 630 O O . LYS A 1 88 ? -16.171 13.875 -4.136 1.00 87.50 88 LYS A O 1
ATOM 635 N N . SER A 1 89 ? -15.909 12.549 -5.922 1.00 81.62 89 SER A N 1
ATOM 636 C CA . SER A 1 89 ? -17.311 12.673 -6.347 1.00 81.62 89 SER A CA 1
ATOM 637 C C . SER A 1 89 ? -18.297 12.025 -5.373 1.00 81.62 89 SER A C 1
ATOM 639 O O . SER A 1 89 ? -19.413 12.515 -5.240 1.00 81.62 89 SER A O 1
ATOM 641 N N . ARG A 1 90 ? -17.887 10.983 -4.638 1.00 80.56 90 ARG A N 1
ATOM 642 C CA . ARG A 1 90 ? -18.688 10.392 -3.553 1.00 80.56 90 ARG A CA 1
ATOM 643 C C . ARG A 1 90 ? -18.752 11.301 -2.326 1.00 80.56 90 ARG A C 1
ATOM 645 O O . ARG A 1 90 ? -19.830 11.509 -1.793 1.00 80.56 90 ARG A O 1
ATOM 652 N N . LEU A 1 91 ? -17.629 11.902 -1.934 1.00 72.69 91 LEU A N 1
ATOM 653 C CA . LEU A 1 91 ? -17.572 12.835 -0.800 1.00 72.69 91 LEU A CA 1
ATOM 654 C C . LEU A 1 91 ? -18.292 14.164 -1.084 1.00 72.69 91 LEU A C 1
ATOM 656 O O . LEU A 1 91 ? -18.803 14.790 -0.168 1.00 72.69 91 LEU A O 1
ATOM 660 N N . SER A 1 92 ? -18.325 14.608 -2.344 1.00 66.75 92 SER A N 1
ATOM 661 C CA . SER A 1 92 ? -19.074 15.801 -2.771 1.00 66.75 92 SER A CA 1
ATOM 662 C C . SER A 1 92 ? -20.539 15.514 -3.131 1.00 66.75 92 SER A C 1
ATOM 664 O O . SER A 1 92 ? -21.295 16.458 -3.334 1.00 66.75 92 SER A O 1
ATOM 666 N N . GLY A 1 93 ? -20.930 14.239 -3.243 1.00 58.56 93 GLY A N 1
ATOM 667 C CA . GLY A 1 93 ? -22.307 13.804 -3.501 1.00 58.56 93 GLY A CA 1
ATOM 668 C C . GLY A 1 93 ? -23.166 13.696 -2.237 1.00 58.56 93 GLY A C 1
ATOM 669 O O . GLY A 1 93 ? -24.372 13.894 -2.327 1.00 58.56 93 GLY A O 1
ATOM 670 N N . ASP A 1 94 ? -22.548 13.486 -1.071 1.00 55.66 94 ASP A N 1
ATOM 671 C CA . ASP A 1 94 ? -23.205 13.514 0.248 1.00 55.66 94 ASP A CA 1
ATOM 672 C C . ASP A 1 94 ? -23.153 14.931 0.852 1.00 55.66 94 ASP A C 1
ATOM 674 O O . ASP A 1 94 ? -22.659 15.172 1.953 1.00 55.66 94 ASP A O 1
ATOM 678 N N . GLY A 1 95 ? -23.629 15.894 0.062 1.00 56.69 95 GLY A N 1
ATOM 679 C CA . GLY A 1 95 ? -23.890 17.277 0.460 1.00 56.69 95 GLY A CA 1
ATOM 680 C C . GLY A 1 95 ? -25.380 17.575 0.655 1.00 56.69 95 GLY A C 1
ATOM 681 O O . GLY A 1 95 ? -25.800 18.694 0.359 1.00 56.69 95 GLY A O 1
ATOM 682 N N . ALA A 1 96 ? -26.172 16.595 1.104 1.00 44.31 96 ALA A N 1
ATOM 683 C CA . ALA A 1 96 ? -27.541 16.773 1.597 1.00 44.31 96 ALA A CA 1
ATOM 684 C C . ALA A 1 96 ? -27.791 15.866 2.807 1.00 44.31 96 ALA A C 1
ATOM 686 O O . ALA A 1 96 ? -27.631 14.635 2.653 1.00 44.31 96 ALA A O 1
#

Solvent-accessible surface area (backbone atoms only — not comparable to full-atom values): 5243 Å² total; per-residue (Å²): 122,65,67,64,56,54,51,53,53,52,51,55,51,52,53,51,51,51,52,49,50,54,50,52,56,51,50,57,54,50,52,55,52,51,51,55,50,50,51,50,52,52,52,51,51,52,50,50,54,52,49,54,52,53,50,28,61,70,36,19,87,79,63,35,64,70,53,21,47,52,52,54,52,50,54,51,51,53,52,49,50,53,51,49,52,54,51,50,52,54,66,65,62,69,76,121

Mean predicted aligned error: 11.12 Å

Sequence (96 aa):
MSQLVDDGRSFITAEIDLAKARATDKIGRFRSVAIFFGIAAVLGLSALIALLVGLIFALTPAVGPFAATLIVVGVVVIIAGILAMMGKSRLSGDGA

Secondary structure (DSSP, 8-state):
-HHHHHHHHHHHHHHHHHHHHHHHHHHHHHHHHHHHHHHHHHHHHHHHHHHHHHHHHHHHHHH-HHHHHHHHHHHHHHHHHHHHHHHHHHHHH---

Radius of gyration: 27.07 Å; Cα contacts (8 Å, |Δi|>4): 15; chains: 1; bounding box: 58×27×74 Å